Protein AF-A0A8J3D863-F1 (afdb_monomer_lite)

Sequence (95 aa):
MKPKFKLDPTDVIDSFRNGISEGRKGQFSKKSRANGLTSCTVVLTHKPTGVNVTGEIPRGHYSRQEMVRRRAQLSDELLPELEKKVFAFLRLPGR

Secondary structure (DSSP, 8-state):
--------GGGEEEEEEEPP----SS---HHHHHH--EEEEEEEEETTT--EEEEEEEEE---HHHHHHHHHHHHHHHHHHHHHHHHHHTT-S--

Foldseek 3Di:
DDDPDAQDPVQKDKDKDKDDQPDPPDDDDVVVVQPGWIKMKIKIARNVQRDIDIDIDDTDRADPVRVVVVNVVVCVVCRVVSVVVVCVSVVPPDD

Organism: NCBI:txid402147

Radius of gyration: 17.58 Å; chains: 1; bounding box: 54×27×38 Å

pLDDT: mean 76.42, std 15.58, range [44.0, 91.62]

Structure (mmCIF, N/CA/C/O backbone):
data_AF-A0A8J3D863-F1
#
_entry.id   AF-A0A8J3D863-F1
#
loop_
_atom_site.group_PDB
_atom_site.id
_atom_site.type_symbol
_atom_site.label_atom_id
_atom_site.label_alt_id
_atom_site.label_comp_id
_atom_site.label_asym_id
_atom_site.label_entity_id
_atom_site.label_seq_id
_atom_site.pdbx_PDB_ins_code
_atom_site.Cartn_x
_atom_site.Cartn_y
_atom_site.Cartn_z
_atom_site.occupancy
_atom_site.B_iso_or_equiv
_atom_site.auth_seq_id
_atom_site.auth_comp_id
_atom_site.auth_asym_id
_atom_site.auth_atom_id
_atom_site.pdbx_PDB_model_num
ATOM 1 N N . MET A 1 1 ? -26.734 11.657 10.323 1.00 44.00 1 MET A N 1
ATOM 2 C CA . MET A 1 1 ? -25.591 11.649 9.381 1.00 44.00 1 MET A CA 1
ATOM 3 C C . MET A 1 1 ? -24.488 10.802 9.999 1.00 44.00 1 MET A C 1
ATOM 5 O O . MET A 1 1 ? -24.020 11.165 11.068 1.00 44.00 1 MET A O 1
ATOM 9 N N . LYS A 1 2 ? -24.144 9.642 9.420 1.00 47.06 2 LYS A N 1
ATOM 10 C CA . LYS A 1 2 ? -23.046 8.804 9.942 1.00 47.06 2 LYS A CA 1
ATOM 11 C C . LYS A 1 2 ? -21.702 9.497 9.651 1.00 47.06 2 LYS A C 1
ATOM 13 O O . LYS A 1 2 ? -21.561 10.032 8.547 1.00 47.06 2 LYS A O 1
ATOM 18 N N . PRO A 1 3 ? -20.735 9.515 10.584 1.00 48.72 3 PRO A N 1
ATOM 19 C CA . PRO A 1 3 ? -19.426 10.097 10.324 1.00 48.72 3 PRO A CA 1
ATOM 20 C C . PRO A 1 3 ? -18.743 9.319 9.197 1.00 48.72 3 PRO A C 1
ATOM 22 O O . PRO A 1 3 ? -18.614 8.096 9.242 1.00 48.72 3 PRO A O 1
ATOM 25 N N . LYS A 1 4 ? -18.338 10.038 8.150 1.00 61.62 4 LYS A N 1
ATOM 26 C CA . LYS A 1 4 ? -17.554 9.489 7.045 1.00 61.62 4 LYS A CA 1
ATOM 27 C C . LYS A 1 4 ? -16.133 9.317 7.584 1.00 61.62 4 LYS A C 1
ATOM 29 O O . LYS A 1 4 ? -15.368 10.276 7.569 1.00 61.62 4 LYS A O 1
ATOM 34 N N . PHE A 1 5 ? -15.826 8.150 8.152 1.00 65.12 5 PHE A N 1
ATOM 35 C CA . PHE A 1 5 ? -14.467 7.835 8.589 1.00 65.12 5 PHE A CA 1
ATOM 36 C C . PHE A 1 5 ? -13.550 7.954 7.371 1.00 65.12 5 PHE A C 1
ATOM 38 O O . PHE A 1 5 ? -13.759 7.266 6.372 1.00 65.12 5 PHE A O 1
ATOM 45 N N . LYS A 1 6 ? -12.608 8.889 7.437 1.00 70.69 6 LYS A N 1
ATOM 46 C CA . LYS A 1 6 ? -11.553 9.075 6.448 1.00 70.69 6 LYS A CA 1
ATOM 47 C C . LYS A 1 6 ? -10.247 8.803 7.166 1.00 70.69 6 LYS A C 1
ATOM 49 O O . LYS A 1 6 ? -10.051 9.325 8.260 1.00 70.69 6 LYS A O 1
ATOM 54 N N . LEU A 1 7 ? -9.397 7.979 6.567 1.00 73.25 7 LEU A N 1
ATOM 55 C CA . LEU A 1 7 ? -8.033 7.836 7.053 1.00 73.25 7 LEU A CA 1
ATOM 56 C C . LEU A 1 7 ? -7.290 9.155 6.846 1.00 73.25 7 LEU A C 1
ATOM 58 O O . LEU A 1 7 ? -7.328 9.721 5.750 1.00 73.25 7 LEU A O 1
ATOM 62 N N . ASP A 1 8 ? -6.602 9.621 7.884 1.00 80.12 8 ASP A N 1
ATOM 63 C CA . ASP A 1 8 ? -5.690 10.743 7.737 1.00 80.12 8 ASP A CA 1
ATOM 64 C C . ASP A 1 8 ? -4.460 10.282 6.939 1.00 80.12 8 ASP A C 1
ATOM 66 O O . ASP A 1 8 ? -3.797 9.306 7.309 1.00 80.12 8 ASP A O 1
ATOM 70 N N . PRO A 1 9 ? -4.116 10.962 5.832 1.00 75.75 9 PRO A N 1
ATOM 71 C CA . PRO A 1 9 ? -3.024 10.534 4.959 1.00 75.75 9 PRO A CA 1
ATOM 72 C C . PRO A 1 9 ? -1.654 10.578 5.656 1.00 75.75 9 PRO A C 1
ATOM 74 O O . PRO A 1 9 ? -0.730 9.884 5.245 1.00 75.75 9 PRO A O 1
ATOM 77 N N . THR A 1 10 ? -1.513 11.352 6.735 1.00 80.62 10 THR A N 1
ATOM 78 C CA . THR A 1 10 ? -0.299 11.423 7.567 1.00 80.62 10 THR A CA 1
ATOM 79 C C . THR A 1 10 ? -0.063 10.171 8.416 1.00 80.62 10 THR A C 1
ATOM 81 O O . THR A 1 10 ? 1.078 9.881 8.806 1.00 80.62 10 THR A O 1
ATOM 84 N N . ASP A 1 11 ? -1.124 9.407 8.671 1.00 81.44 11 ASP A N 1
ATOM 85 C CA . ASP A 1 11 ? -1.107 8.200 9.498 1.00 81.44 11 ASP A CA 1
ATOM 86 C C . ASP A 1 11 ? -0.910 6.924 8.678 1.00 81.44 11 ASP A C 1
ATOM 88 O O . ASP A 1 11 ? -0.752 5.835 9.238 1.00 81.44 11 ASP A O 1
ATOM 92 N N . VAL A 1 12 ? -0.847 7.05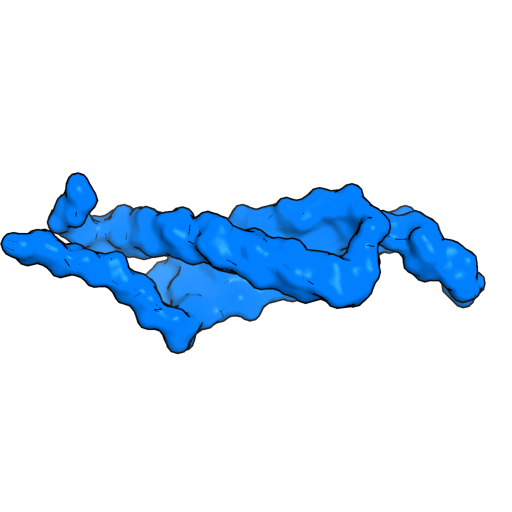4 7.353 1.00 85.50 12 VAL A N 1
ATOM 93 C CA . VAL A 1 12 ? -0.549 5.964 6.428 1.00 85.50 12 VAL A CA 1
ATOM 94 C C . VAL A 1 12 ? 0.930 6.013 6.043 1.00 85.50 12 VAL A C 1
ATOM 96 O O . VAL A 1 12 ? 1.455 7.040 5.622 1.00 85.50 12 VAL A O 1
ATOM 99 N N . ILE A 1 13 ? 1.624 4.887 6.198 1.00 87.94 13 ILE A N 1
ATOM 100 C CA . ILE A 1 13 ? 2.965 4.679 5.643 1.00 87.94 13 ILE A CA 1
ATOM 101 C C . ILE A 1 13 ? 2.822 3.857 4.373 1.00 87.94 13 ILE A C 1
ATOM 103 O O . ILE A 1 13 ? 2.316 2.736 4.430 1.00 87.94 13 ILE A O 1
ATOM 107 N N . ASP A 1 14 ? 3.330 4.390 3.266 1.00 85.00 14 ASP A N 1
ATOM 108 C CA . ASP A 1 14 ? 3.588 3.617 2.056 1.00 85.00 14 ASP A CA 1
ATOM 109 C C . ASP A 1 14 ? 5.025 3.088 2.095 1.00 85.00 14 ASP A C 1
ATOM 111 O O . ASP A 1 14 ? 5.996 3.844 2.207 1.00 85.00 14 ASP A O 1
ATOM 115 N N . SER A 1 15 ? 5.163 1.767 2.059 1.00 85.56 15 SER A N 1
ATOM 116 C CA . SER A 1 15 ? 6.451 1.094 1.994 1.00 85.56 15 SER A CA 1
ATOM 117 C C . SER A 1 15 ? 6.443 0.095 0.850 1.00 85.56 15 SER A C 1
ATOM 119 O O . SER A 1 15 ? 5.507 -0.681 0.686 1.00 85.56 15 SER A O 1
ATOM 121 N N . PHE A 1 16 ? 7.506 0.083 0.053 1.00 81.50 16 PHE A N 1
ATOM 122 C CA . PHE A 1 16 ? 7.614 -0.817 -1.087 1.00 81.50 16 PHE A CA 1
ATOM 123 C C . PHE A 1 16 ? 8.903 -1.625 -1.032 1.00 81.50 16 PHE A C 1
ATOM 125 O O . PHE A 1 16 ? 9.972 -1.128 -0.670 1.00 81.50 16 PHE A O 1
ATOM 132 N N . ARG A 1 17 ? 8.811 -2.891 -1.437 1.00 79.62 17 ARG A N 1
ATOM 133 C CA . ARG A 1 17 ? 9.965 -3.761 -1.659 1.00 79.62 17 ARG A CA 1
ATOM 134 C C . ARG A 1 17 ? 10.005 -4.157 -3.121 1.00 79.62 17 ARG A C 1
ATOM 136 O O . ARG A 1 17 ? 9.044 -4.707 -3.650 1.00 79.62 17 ARG A O 1
ATOM 143 N N . ASN A 1 18 ? 11.134 -3.898 -3.768 1.00 73.94 18 ASN A N 1
ATOM 144 C CA . ASN A 1 18 ? 11.373 -4.422 -5.107 1.00 73.94 18 ASN A CA 1
ATOM 145 C C . ASN A 1 18 ? 11.690 -5.912 -5.000 1.00 73.94 18 ASN A C 1
ATOM 147 O O . ASN A 1 18 ? 12.581 -6.300 -4.241 1.00 73.94 18 ASN A O 1
ATOM 151 N N . GLY A 1 19 ? 10.978 -6.728 -5.770 1.00 61.72 19 GLY A N 1
ATOM 152 C CA . GLY A 1 19 ? 11.336 -8.120 -5.974 1.00 61.72 19 GLY A CA 1
ATOM 153 C C . GLY A 1 19 ? 12.668 -8.205 -6.710 1.00 61.72 19 GLY A C 1
ATOM 154 O O . GLY A 1 19 ? 12.950 -7.428 -7.626 1.00 61.72 19 GLY A O 1
ATOM 155 N N . ILE A 1 20 ? 13.517 -9.130 -6.269 1.00 53.16 20 ILE A N 1
ATOM 156 C CA . ILE A 1 20 ? 14.822 -9.368 -6.876 1.00 53.16 20 ILE A CA 1
ATOM 157 C C . ILE A 1 20 ? 14.567 -9.931 -8.277 1.00 53.16 20 ILE A C 1
ATOM 159 O O . ILE A 1 20 ? 13.913 -10.962 -8.422 1.00 53.16 20 ILE A O 1
ATOM 163 N N . SER A 1 21 ? 15.075 -9.257 -9.310 1.00 51.84 21 SER A N 1
ATOM 164 C CA . SER A 1 21 ? 15.145 -9.818 -10.657 1.00 51.84 21 SER A CA 1
ATOM 165 C C . SER A 1 21 ? 15.964 -11.109 -10.587 1.00 51.84 21 SER A C 1
ATOM 167 O O . SER A 1 21 ? 17.161 -11.048 -10.293 1.00 51.84 21 SER A O 1
ATOM 169 N N . GLU A 1 22 ? 15.345 -12.265 -10.825 1.00 47.41 22 GLU A N 1
ATOM 170 C CA . GLU A 1 22 ? 16.027 -13.561 -10.936 1.00 47.41 22 GLU A CA 1
ATOM 171 C C . GLU A 1 22 ? 16.877 -13.603 -12.216 1.00 47.41 22 GLU A C 1
ATOM 173 O O . GLU A 1 22 ? 16.567 -14.270 -13.196 1.00 47.41 22 GLU A O 1
ATOM 178 N N . GLY A 1 23 ? 17.969 -12.844 -12.225 1.00 47.84 23 GLY A N 1
ATOM 179 C CA . GLY A 1 23 ? 19.088 -13.039 -13.131 1.00 47.84 23 GLY A CA 1
ATOM 180 C C . GLY A 1 23 ? 20.194 -13.724 -12.345 1.00 47.84 23 GLY A C 1
ATOM 181 O O . GLY A 1 23 ? 20.655 -13.179 -11.342 1.00 47.84 23 GLY A O 1
ATOM 182 N N . ARG A 1 24 ? 20.605 -14.926 -12.770 1.00 45.66 24 ARG A N 1
ATOM 183 C CA . ARG A 1 24 ? 21.773 -15.644 -12.227 1.00 45.66 24 ARG A CA 1
ATOM 184 C C . ARG A 1 24 ? 22.921 -14.660 -11.955 1.00 45.66 24 ARG A C 1
ATOM 186 O O . ARG A 1 24 ? 23.237 -13.840 -12.814 1.00 45.66 24 ARG A O 1
ATOM 193 N N . LYS A 1 25 ? 23.546 -14.758 -10.773 1.00 48.53 25 LYS A N 1
ATOM 194 C CA . LYS A 1 25 ? 24.761 -14.012 -10.400 1.00 48.53 25 LYS A CA 1
ATOM 195 C C . LYS A 1 25 ? 25.877 -14.309 -11.412 1.00 48.53 25 LYS A C 1
ATOM 197 O O . LYS A 1 25 ? 26.637 -15.252 -11.244 1.00 48.53 25 LYS A O 1
ATOM 202 N N . GLY A 1 26 ? 25.952 -13.524 -12.478 1.00 47.44 26 GLY A N 1
ATOM 203 C CA . GLY A 1 26 ? 26.943 -13.671 -13.535 1.00 47.44 26 GLY A CA 1
ATOM 204 C C . GLY A 1 26 ? 26.905 -12.451 -14.444 1.00 47.44 26 GLY A C 1
ATOM 205 O O . GLY A 1 26 ? 25.946 -12.266 -15.180 1.00 47.44 26 GLY A O 1
ATOM 206 N N . GLN A 1 27 ? 27.932 -11.60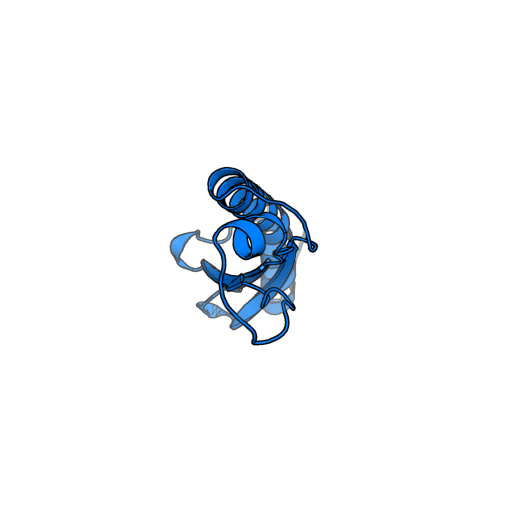7 -14.330 1.00 49.41 27 GLN A N 1
ATOM 207 C CA . GLN A 1 27 ? 28.270 -10.483 -15.216 1.00 49.41 27 GLN A CA 1
ATOM 208 C C . GLN A 1 27 ? 27.108 -9.578 -15.673 1.00 49.41 27 GLN A C 1
ATOM 210 O O . GLN A 1 27 ? 26.427 -9.810 -16.672 1.00 49.41 27 GLN A O 1
ATOM 215 N N . PHE A 1 28 ? 26.971 -8.434 -15.000 1.00 48.91 28 PHE A N 1
ATOM 216 C CA . PHE A 1 28 ? 26.116 -7.328 -15.430 1.00 48.91 28 PHE A CA 1
ATOM 217 C C . PHE A 1 28 ? 26.646 -6.671 -16.717 1.00 48.91 28 PHE A C 1
ATOM 219 O O . PHE A 1 28 ? 27.276 -5.616 -16.683 1.00 48.91 28 PHE A O 1
ATOM 226 N N . SER A 1 29 ? 26.359 -7.258 -17.879 1.00 54.38 29 SER A N 1
ATOM 227 C CA . SER A 1 29 ? 26.397 -6.510 -19.138 1.00 54.38 29 SER A CA 1
ATOM 228 C C . SER A 1 29 ? 25.204 -5.540 -19.186 1.00 54.38 29 SER A C 1
ATOM 230 O O . SER A 1 29 ? 24.139 -5.831 -18.637 1.00 54.38 29 SER A O 1
ATOM 232 N N . LYS A 1 30 ? 25.330 -4.385 -19.862 1.00 52.72 30 LYS A N 1
ATOM 233 C CA . LYS A 1 30 ? 24.212 -3.428 -20.052 1.00 52.72 30 LYS A CA 1
ATOM 234 C C . LYS A 1 30 ? 22.935 -4.096 -20.605 1.00 52.72 30 LYS A C 1
ATOM 236 O O . LYS A 1 30 ? 21.842 -3.631 -20.301 1.00 52.72 30 LYS A O 1
ATOM 241 N N . LYS A 1 31 ? 23.068 -5.208 -21.342 1.00 49.94 31 LYS A N 1
ATOM 242 C CA . LYS A 1 31 ? 21.958 -6.009 -21.888 1.00 49.94 31 LYS A CA 1
ATOM 243 C C . LYS A 1 31 ? 21.166 -6.780 -20.814 1.00 49.94 31 LYS A C 1
ATOM 245 O O . LYS A 1 31 ? 19.964 -6.950 -20.966 1.00 49.94 31 LYS A O 1
ATOM 250 N N . SER A 1 32 ? 21.797 -7.177 -19.703 1.00 52.69 32 SER A N 1
ATOM 251 C CA . SER A 1 32 ? 21.146 -7.907 -18.59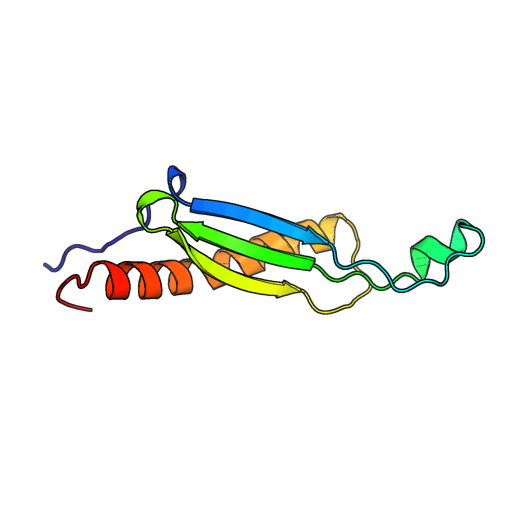6 1.00 52.69 32 SER A CA 1
ATOM 252 C C . SER A 1 32 ? 20.079 -7.066 -17.877 1.00 52.69 32 SER A C 1
ATOM 254 O O . SER A 1 32 ? 19.016 -7.571 -17.526 1.00 52.69 32 SER A O 1
ATOM 256 N N . ARG A 1 33 ? 20.295 -5.746 -17.753 1.00 52.28 33 ARG A N 1
ATOM 257 C CA . ARG A 1 33 ? 19.309 -4.824 -17.156 1.00 52.28 33 ARG A CA 1
ATOM 258 C C . ARG A 1 33 ? 18.051 -4.629 -18.006 1.00 52.28 33 ARG A C 1
ATOM 260 O O . ARG A 1 33 ? 17.007 -4.340 -17.439 1.00 52.28 33 ARG A O 1
ATOM 267 N N . ALA A 1 34 ? 18.145 -4.775 -19.328 1.00 53.84 34 ALA A N 1
ATOM 268 C CA . ALA A 1 34 ? 16.993 -4.659 -20.225 1.00 53.84 34 ALA A CA 1
ATOM 269 C C . ALA A 1 34 ? 16.077 -5.899 -20.166 1.00 53.84 34 ALA A C 1
ATOM 271 O O . ALA A 1 34 ? 14.871 -5.777 -20.356 1.00 53.84 34 ALA A O 1
ATOM 272 N N . ASN A 1 35 ? 16.637 -7.067 -19.828 1.00 53.84 35 ASN A N 1
ATOM 273 C CA . ASN A 1 35 ? 15.916 -8.345 -19.772 1.00 53.84 35 ASN A CA 1
ATOM 274 C C . ASN A 1 35 ? 15.490 -8.761 -18.353 1.00 53.84 35 ASN A C 1
ATOM 276 O O . ASN A 1 35 ? 14.868 -9.806 -18.179 1.00 53.84 35 ASN A O 1
ATOM 280 N N . GLY A 1 36 ? 15.834 -7.977 -17.330 1.00 63.62 36 GLY A N 1
ATOM 281 C CA . GLY A 1 36 ? 15.438 -8.260 -15.956 1.00 63.62 36 GLY A CA 1
ATOM 282 C C . GLY A 1 36 ? 13.967 -7.923 -15.740 1.00 63.62 36 GLY A C 1
ATOM 283 O O . GLY A 1 36 ? 13.615 -6.748 -15.690 1.00 63.62 36 GLY A O 1
ATOM 284 N N . LEU A 1 37 ? 13.117 -8.939 -15.584 1.00 73.25 37 LEU A N 1
ATOM 285 C CA . LEU A 1 37 ? 11.760 -8.733 -15.085 1.00 73.25 37 LEU A CA 1
ATOM 286 C C . LEU A 1 37 ? 11.829 -8.157 -13.669 1.00 73.25 37 LEU A C 1
ATOM 288 O O . LEU A 1 37 ? 12.599 -8.626 -12.827 1.00 73.25 37 LEU A O 1
ATOM 292 N N . THR A 1 38 ? 11.004 -7.149 -13.412 1.00 75.69 38 THR A N 1
ATOM 293 C CA . THR A 1 38 ? 10.914 -6.483 -12.111 1.00 75.69 38 THR A CA 1
ATOM 294 C C . THR A 1 38 ? 9.530 -6.689 -11.523 1.00 75.69 38 THR A C 1
ATOM 296 O O . THR A 1 38 ? 8.540 -6.512 -12.228 1.00 75.69 38 THR A O 1
ATOM 299 N N . SER A 1 39 ? 9.458 -7.056 -10.245 1.00 83.31 39 SER A N 1
ATOM 300 C CA . SER A 1 39 ? 8.226 -7.004 -9.451 1.00 83.31 39 SER A CA 1
ATOM 301 C C . SER A 1 39 ? 8.396 -6.042 -8.287 1.00 83.31 39 SER A C 1
ATOM 303 O O . SER A 1 39 ? 9.512 -5.655 -7.924 1.00 83.31 39 SER A O 1
ATOM 305 N N . CYS A 1 40 ? 7.283 -5.624 -7.701 1.00 85.00 40 CYS A N 1
ATOM 306 C CA . CYS A 1 40 ? 7.290 -4.751 -6.540 1.00 85.00 40 CYS A CA 1
ATOM 307 C C . CYS A 1 40 ? 6.093 -5.068 -5.664 1.00 85.00 40 CYS A C 1
ATOM 309 O O . CYS A 1 40 ? 4.965 -5.064 -6.137 1.00 85.00 40 CYS A O 1
ATOM 311 N N . THR A 1 41 ? 6.339 -5.277 -4.383 1.00 88.50 41 THR A N 1
ATOM 312 C CA . THR A 1 41 ? 5.285 -5.374 -3.381 1.00 88.50 41 THR A CA 1
ATOM 313 C C . THR A 1 41 ? 5.119 -4.006 -2.743 1.00 88.50 41 THR A C 1
ATOM 315 O O . THR A 1 41 ? 6.107 -3.412 -2.304 1.00 88.50 41 THR A O 1
ATOM 318 N N . VAL A 1 42 ? 3.890 -3.505 -2.712 1.00 89.56 42 VAL A N 1
ATOM 319 C CA . VAL A 1 42 ? 3.495 -2.277 -2.018 1.00 89.56 42 VAL A CA 1
ATOM 320 C C . VAL A 1 42 ? 2.764 -2.678 -0.745 1.00 89.56 42 VAL A C 1
ATOM 322 O O . VAL A 1 42 ? 1.912 -3.563 -0.762 1.00 89.56 42 VAL A O 1
ATOM 325 N N . VAL A 1 43 ? 3.128 -2.060 0.369 1.00 90.62 43 VAL A N 1
ATOM 326 C CA . VAL A 1 43 ? 2.569 -2.313 1.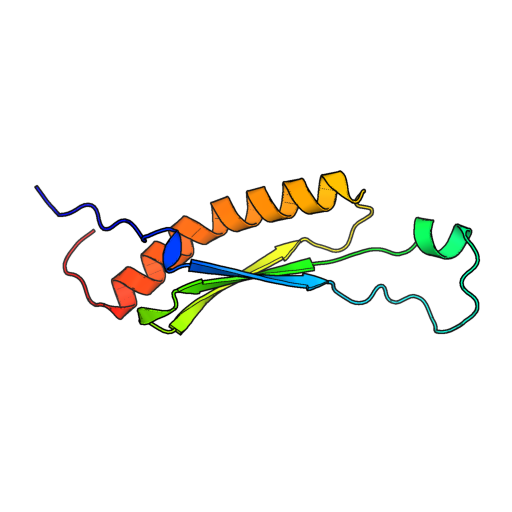693 1.00 90.62 43 VAL A CA 1
ATOM 327 C C . VAL A 1 43 ? 2.138 -0.973 2.269 1.00 90.62 43 VAL A C 1
ATOM 329 O O . VAL A 1 43 ? 2.990 -0.146 2.607 1.00 90.62 43 VAL A O 1
ATOM 332 N N . LEU A 1 44 ? 0.828 -0.784 2.422 1.00 90.38 44 LEU A N 1
ATOM 333 C CA . LEU A 1 44 ? 0.278 0.353 3.151 1.00 90.38 44 LEU A CA 1
ATOM 334 C C . LEU A 1 44 ? 0.001 -0.061 4.588 1.00 90.38 44 LEU A C 1
ATOM 336 O O . LEU A 1 44 ? -0.670 -1.064 4.832 1.00 90.38 44 LEU A O 1
ATOM 340 N N . THR A 1 45 ? 0.509 0.715 5.539 1.00 89.88 45 THR A N 1
ATOM 341 C CA . THR A 1 45 ? 0.331 0.462 6.974 1.00 89.88 45 THR A CA 1
ATOM 342 C C . THR A 1 45 ? -0.282 1.677 7.651 1.00 89.88 45 THR A C 1
ATOM 344 O O . THR A 1 45 ? 0.250 2.778 7.540 1.00 89.88 45 THR A O 1
ATOM 347 N N . HIS A 1 46 ? -1.369 1.476 8.393 1.00 89.69 46 HIS A N 1
ATOM 348 C CA . HIS A 1 46 ? -1.952 2.498 9.255 1.00 89.69 46 HIS A CA 1
ATOM 349 C C . HIS A 1 46 ? -1.230 2.498 10.609 1.00 89.69 46 HIS A C 1
ATOM 351 O O . HIS A 1 46 ? -1.418 1.575 11.407 1.00 89.69 46 HIS A O 1
ATOM 357 N N . LYS A 1 47 ? -0.403 3.520 10.872 1.00 88.31 47 LYS A N 1
ATOM 358 C CA . LYS A 1 47 ? 0.475 3.590 12.059 1.00 88.31 47 LYS A CA 1
ATOM 359 C C . LYS A 1 47 ? -0.274 3.395 13.382 1.00 88.31 47 LYS A C 1
ATOM 361 O O . LYS A 1 47 ? 0.181 2.570 14.169 1.00 88.31 47 LYS A O 1
ATOM 366 N N . PRO A 1 48 ? -1.407 4.080 13.641 1.00 85.44 48 PRO A N 1
ATOM 367 C CA . PRO A 1 48 ? -2.065 4.024 14.946 1.00 85.44 48 PRO A CA 1
ATOM 368 C C . PRO A 1 48 ? -2.607 2.636 15.295 1.00 85.44 48 PRO A C 1
ATOM 370 O O . PRO A 1 48 ? -2.597 2.240 16.454 1.00 85.44 48 PRO A O 1
ATOM 373 N N . THR A 1 49 ? -3.080 1.882 14.296 1.00 85.38 49 THR A N 1
ATOM 374 C CA . THR A 1 49 ? -3.683 0.552 14.519 1.00 85.38 49 THR A CA 1
ATOM 375 C C . THR A 1 49 ? -2.759 -0.615 14.183 1.00 85.38 49 THR A C 1
ATOM 377 O O . THR A 1 49 ? -3.086 -1.754 14.492 1.00 85.38 49 THR A O 1
ATOM 380 N N . GLY A 1 50 ? -1.661 -0.373 13.463 1.00 86.06 50 GLY A N 1
ATOM 381 C CA . GLY A 1 50 ? -0.786 -1.419 12.920 1.00 86.06 50 GLY A CA 1
ATOM 382 C C . GLY A 1 50 ? -1.385 -2.246 11.771 1.00 86.06 50 GLY A C 1
ATOM 383 O O . GLY A 1 50 ? -0.696 -3.098 11.212 1.00 86.06 50 GLY A O 1
ATOM 384 N N . VAL A 1 51 ? -2.646 -2.009 11.389 1.00 89.62 51 VAL A N 1
ATOM 385 C CA . VAL A 1 51 ? -3.305 -2.676 10.258 1.00 89.62 51 VAL A CA 1
ATOM 386 C C . VAL A 1 51 ? -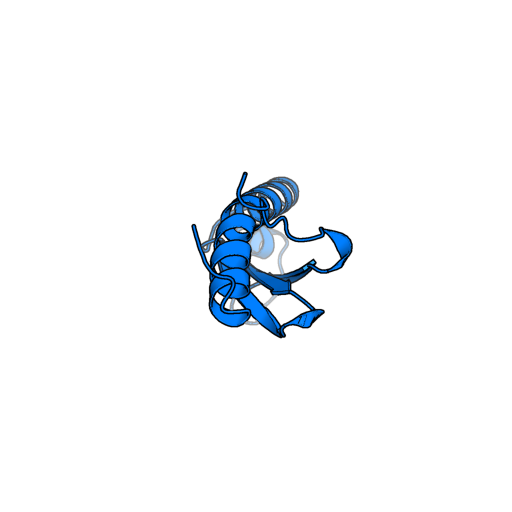2.562 -2.369 8.963 1.00 89.62 51 VAL A C 1
ATOM 388 O O . VAL A 1 51 ? -2.225 -1.216 8.690 1.00 89.62 51 VAL A O 1
ATOM 391 N N . ASN A 1 52 ? -2.357 -3.396 8.143 1.00 91.25 52 ASN A N 1
ATOM 392 C CA . ASN A 1 52 ? -1.738 -3.254 6.837 1.00 91.25 52 ASN A CA 1
ATOM 393 C C . ASN A 1 52 ? -2.524 -3.951 5.717 1.00 91.25 52 ASN A C 1
ATOM 395 O O . ASN A 1 52 ? -3.353 -4.853 5.913 1.00 91.25 52 ASN A O 1
ATOM 399 N N . VAL A 1 53 ? -2.264 -3.477 4.507 1.00 91.62 53 VAL A N 1
ATOM 400 C CA . VAL A 1 53 ? -2.710 -4.070 3.249 1.00 91.62 53 VAL A CA 1
ATOM 401 C C . VAL A 1 53 ? -1.516 -4.155 2.317 1.00 91.62 53 VAL A C 1
ATOM 403 O O . VAL A 1 53 ? -0.637 -3.291 2.325 1.00 91.62 53 VAL A O 1
ATOM 406 N N . THR A 1 54 ? -1.466 -5.228 1.542 1.00 91.12 54 THR A N 1
ATOM 407 C CA . THR A 1 54 ? -0.356 -5.517 0.641 1.00 91.12 54 THR A CA 1
ATOM 408 C C . THR A 1 54 ? -0.894 -5.755 -0.752 1.00 91.12 54 THR A C 1
ATOM 410 O O . THR A 1 54 ? -1.807 -6.561 -0.916 1.00 91.12 54 THR A O 1
ATOM 413 N N . GLY A 1 55 ? -0.290 -5.111 -1.739 1.00 88.56 55 GLY A N 1
ATOM 414 C CA . GLY A 1 55 ? -0.537 -5.363 -3.150 1.00 88.56 55 GLY A CA 1
ATOM 415 C C . GLY A 1 55 ? 0.760 -5.720 -3.860 1.00 88.56 55 GLY A C 1
ATOM 416 O O . GLY A 1 55 ? 1.853 -5.337 -3.432 1.00 88.56 55 GLY A O 1
ATOM 417 N N . GLU A 1 56 ? 0.649 -6.443 -4.967 1.00 89.31 56 GLU A N 1
ATOM 418 C CA . GLU A 1 56 ? 1.795 -6.818 -5.788 1.00 89.31 56 GLU A CA 1
ATOM 419 C C . GLU A 1 56 ? 1.651 -6.260 -7.202 1.00 89.31 56 GLU A C 1
ATOM 421 O O . GLU A 1 56 ? 0.649 -6.469 -7.880 1.00 89.31 56 GLU A O 1
ATOM 426 N N . ILE A 1 57 ? 2.697 -5.575 -7.660 1.00 87.12 57 ILE A N 1
ATOM 427 C CA . ILE A 1 57 ? 2.906 -5.271 -9.070 1.00 87.12 57 ILE A CA 1
ATOM 428 C C . ILE A 1 57 ? 3.572 -6.507 -9.686 1.00 87.12 57 ILE A C 1
ATOM 430 O O . ILE A 1 57 ? 4.729 -6.802 -9.342 1.00 87.12 57 ILE A O 1
ATOM 434 N N . PRO A 1 58 ? 2.872 -7.225 -10.585 1.00 84.94 58 PRO A N 1
ATOM 435 C CA . PRO A 1 58 ? 3.349 -8.485 -11.135 1.00 84.94 58 PRO A CA 1
ATOM 436 C C . PRO A 1 58 ? 4.624 -8.275 -11.940 1.00 84.94 58 PRO A C 1
ATOM 438 O O . PRO A 1 58 ? 4.872 -7.185 -12.455 1.00 84.94 58 PRO A O 1
ATOM 441 N N . ARG A 1 59 ? 5.423 -9.333 -12.083 1.00 83.62 59 ARG A N 1
ATOM 442 C CA . ARG A 1 59 ? 6.692 -9.289 -12.818 1.00 83.62 59 ARG A CA 1
ATOM 443 C C . ARG A 1 59 ? 6.488 -8.803 -14.253 1.00 83.62 59 ARG A C 1
ATOM 445 O O . ARG A 1 59 ? 5.733 -9.401 -15.012 1.00 83.62 59 ARG A O 1
ATOM 452 N N . GLY A 1 60 ? 7.211 -7.753 -14.628 1.00 83.12 60 GLY A N 1
ATOM 453 C CA . GLY A 1 60 ? 7.130 -7.178 -15.966 1.00 83.12 60 GLY A CA 1
ATOM 454 C C . GLY A 1 60 ? 8.322 -6.301 -16.324 1.00 83.12 60 GLY A C 1
ATOM 455 O O . GLY A 1 60 ? 9.193 -6.016 -15.492 1.00 83.12 60 GLY A O 1
ATOM 456 N N . HIS A 1 61 ? 8.349 -5.887 -17.588 1.00 80.62 61 HIS A N 1
ATOM 457 C CA . HIS A 1 61 ? 9.262 -4.869 -18.089 1.00 80.62 61 HIS A C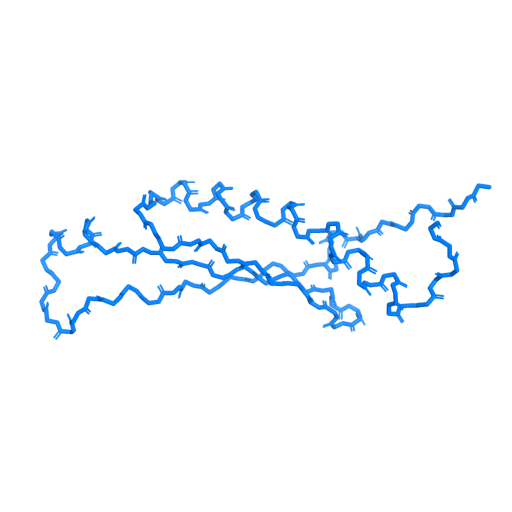A 1
ATOM 458 C C . HIS A 1 61 ? 8.644 -3.504 -17.841 1.00 80.62 61 HIS A C 1
ATOM 460 O O . HIS A 1 61 ? 7.809 -3.045 -18.614 1.00 80.62 61 HIS A O 1
ATOM 466 N N . TYR A 1 62 ? 9.062 -2.866 -16.758 1.00 83.19 62 TYR A N 1
ATOM 467 C CA . TYR A 1 62 ? 8.577 -1.543 -16.412 1.00 83.19 62 TYR A CA 1
ATOM 468 C C . TYR A 1 62 ? 9.709 -0.540 -16.528 1.00 83.19 62 TYR A C 1
ATOM 470 O O . TYR A 1 62 ? 10.803 -0.724 -15.984 1.00 83.19 62 TYR A O 1
ATOM 478 N N . SER A 1 63 ? 9.438 0.572 -17.205 1.00 83.00 63 SER A N 1
ATOM 479 C CA . SER A 1 63 ? 10.312 1.732 -17.070 1.00 83.00 63 SER A CA 1
ATOM 480 C C . SER A 1 63 ? 10.256 2.255 -15.630 1.00 83.00 63 SER A C 1
ATOM 482 O O . SER A 1 63 ? 9.295 2.019 -14.896 1.00 83.00 63 SER A O 1
ATOM 484 N N . ARG A 1 64 ? 11.261 3.029 -15.205 1.00 82.31 64 ARG A N 1
ATOM 485 C CA . ARG A 1 64 ? 11.226 3.665 -13.876 1.00 82.31 64 ARG A CA 1
ATOM 486 C C . ARG A 1 64 ? 9.973 4.524 -13.681 1.00 82.31 64 ARG A C 1
ATOM 488 O O . ARG A 1 64 ? 9.390 4.500 -12.606 1.00 82.31 64 ARG A O 1
ATOM 495 N N . GLN A 1 65 ? 9.562 5.260 -14.715 1.00 87.12 65 GLN A N 1
ATOM 496 C CA . GLN A 1 65 ? 8.360 6.094 -14.658 1.00 87.12 65 GLN A CA 1
ATOM 497 C C . GLN A 1 65 ? 7.087 5.245 -14.590 1.00 87.12 65 GLN A C 1
ATOM 499 O O . GLN A 1 65 ? 6.174 5.574 -13.839 1.00 87.12 65 GLN A O 1
ATOM 504 N N . GLU A 1 66 ? 7.040 4.132 -15.325 1.00 85.62 66 GLU A N 1
ATOM 505 C CA . GLU A 1 66 ? 5.916 3.196 -15.266 1.00 85.62 66 GLU A CA 1
ATOM 506 C C . GLU A 1 66 ? 5.800 2.541 -13.888 1.00 85.62 66 GLU A C 1
ATOM 508 O O . GLU A 1 66 ? 4.704 2.486 -13.340 1.00 85.62 66 GLU A O 1
ATOM 513 N N . MET A 1 67 ? 6.920 2.150 -13.273 1.00 86.81 67 MET A N 1
ATOM 514 C CA . MET A 1 67 ? 6.935 1.652 -11.895 1.00 86.81 67 MET A CA 1
ATOM 515 C C . MET A 1 67 ? 6.376 2.669 -10.904 1.00 86.81 67 MET A C 1
ATOM 517 O O . MET A 1 67 ? 5.595 2.299 -10.033 1.00 86.81 67 MET A O 1
ATOM 521 N N . VAL A 1 68 ? 6.757 3.944 -11.023 1.00 89.31 68 VAL A N 1
ATOM 522 C CA . VAL A 1 68 ? 6.230 5.006 -10.152 1.00 89.31 68 VAL A CA 1
ATOM 523 C C . VAL A 1 68 ? 4.719 5.154 -10.332 1.00 89.31 68 VAL A C 1
ATOM 525 O O . VAL A 1 68 ? 3.997 5.191 -9.340 1.00 89.31 68 VAL A O 1
ATOM 528 N N . ARG A 1 69 ? 4.227 5.171 -11.579 1.00 91.06 69 ARG A N 1
ATOM 529 C CA . ARG A 1 69 ? 2.785 5.264 -11.861 1.00 91.06 69 ARG A CA 1
ATOM 530 C C . ARG A 1 69 ? 2.011 4.064 -11.327 1.00 91.06 69 ARG A C 1
ATOM 532 O O . ARG A 1 69 ? 1.000 4.258 -10.666 1.00 91.06 69 ARG A O 1
ATOM 539 N N . ARG A 1 70 ? 2.496 2.842 -11.569 1.00 89.25 70 ARG A N 1
ATOM 540 C CA . ARG A 1 70 ? 1.834 1.620 -11.089 1.00 89.25 70 ARG A CA 1
ATOM 541 C C . ARG A 1 70 ? 1.825 1.520 -9.571 1.00 89.25 70 ARG A C 1
ATOM 543 O O . ARG A 1 70 ? 0.851 1.035 -9.019 1.00 89.25 70 ARG A O 1
ATOM 550 N N . ARG A 1 71 ? 2.873 1.998 -8.890 1.00 89.56 71 ARG A N 1
ATOM 551 C CA . ARG A 1 71 ? 2.864 2.099 -7.424 1.00 89.56 71 ARG A CA 1
ATOM 552 C C . ARG A 1 71 ? 1.810 3.078 -6.938 1.00 89.56 71 ARG A C 1
ATOM 554 O O . ARG A 1 71 ? 1.045 2.698 -6.073 1.00 89.56 71 ARG A O 1
ATOM 561 N N . ALA A 1 72 ? 1.741 4.279 -7.513 1.00 89.88 72 ALA A N 1
ATOM 562 C CA . ALA A 1 72 ? 0.725 5.259 -7.133 1.00 89.88 72 ALA A CA 1
ATOM 563 C C . ALA A 1 72 ? -0.697 4.704 -7.332 1.00 89.88 72 ALA A C 1
ATOM 565 O O . ALA A 1 72 ? -1.496 4.746 -6.407 1.00 89.88 72 ALA A O 1
ATOM 566 N N . GLN A 1 73 ? -0.963 4.085 -8.488 1.00 91.25 73 GLN A N 1
ATOM 567 C CA . GLN A 1 73 ? -2.240 3.418 -8.769 1.00 91.25 73 GLN A CA 1
ATOM 568 C C . GLN A 1 73 ? -2.553 2.317 -7.753 1.00 91.25 73 GLN A C 1
ATOM 570 O O . GLN A 1 73 ? -3.655 2.265 -7.219 1.00 91.25 73 GLN A O 1
ATOM 575 N N . LEU A 1 74 ? -1.575 1.463 -7.449 1.00 91.19 74 LEU A N 1
ATOM 576 C CA . LEU A 1 74 ? -1.755 0.382 -6.487 1.00 91.19 74 LEU A CA 1
ATOM 577 C C . LEU A 1 74 ? -1.983 0.917 -5.066 1.00 91.19 74 LEU A C 1
ATOM 579 O O . LEU A 1 74 ? -2.812 0.381 -4.339 1.00 91.19 74 LEU A O 1
ATOM 583 N N . SER A 1 75 ? -1.292 1.984 -4.665 1.00 88.62 75 SER A N 1
ATOM 584 C CA . SER A 1 75 ? -1.523 2.644 -3.379 1.00 88.62 75 SER A CA 1
ATOM 585 C C . SER A 1 75 ? -2.932 3.249 -3.307 1.00 88.62 75 SER A C 1
ATOM 587 O O . SER A 1 75 ? -3.611 3.070 -2.297 1.00 88.62 75 SER A O 1
ATOM 589 N N . ASP A 1 76 ? -3.413 3.880 -4.382 1.00 89.75 76 ASP A N 1
ATOM 590 C CA . ASP A 1 76 ? -4.779 4.417 -4.463 1.00 89.75 76 ASP A CA 1
ATOM 591 C C . ASP A 1 76 ? -5.847 3.309 -4.375 1.00 89.75 76 ASP A C 1
ATOM 593 O O . ASP A 1 76 ? -6.877 3.489 -3.724 1.00 89.75 76 ASP A O 1
ATOM 597 N N . GLU A 1 77 ? -5.594 2.141 -4.977 1.00 90.75 77 GLU A N 1
ATOM 598 C CA . GLU A 1 77 ? -6.473 0.964 -4.902 1.00 90.75 77 GLU A CA 1
ATOM 599 C C . GLU A 1 77 ? -6.481 0.313 -3.510 1.00 90.75 77 GLU A C 1
ATOM 601 O O . GLU A 1 77 ? -7.527 -0.130 -3.030 1.00 90.75 77 GLU A O 1
ATOM 606 N N . LEU A 1 78 ? -5.331 0.278 -2.833 1.00 89.94 78 LEU A N 1
ATOM 607 C CA . LEU A 1 78 ? -5.177 -0.328 -1.508 1.00 89.94 78 LEU A CA 1
ATOM 608 C C . LEU A 1 78 ? -5.731 0.552 -0.377 1.00 89.94 78 LEU A C 1
ATOM 610 O O . LEU A 1 78 ? -6.138 0.036 0.666 1.00 89.94 78 LEU A O 1
ATOM 614 N N . LEU A 1 79 ? -5.775 1.871 -0.557 1.00 88.00 79 LEU A N 1
ATOM 615 C CA . LEU A 1 79 ? -6.269 2.817 0.446 1.00 88.00 79 LEU A CA 1
ATOM 616 C C . LEU A 1 79 ? -7.706 2.515 0.934 1.00 88.00 79 LEU A C 1
ATOM 618 O O . LEU A 1 79 ? -7.894 2.392 2.147 1.00 88.00 79 LEU A O 1
ATOM 622 N N . PRO A 1 80 ? -8.721 2.301 0.070 1.00 89.00 80 PRO A N 1
ATOM 623 C CA . PRO A 1 80 ? -10.066 1.931 0.521 1.00 89.00 80 PRO A CA 1
ATOM 624 C C . PRO A 1 80 ? -10.131 0.547 1.186 1.00 89.00 80 PRO A C 1
ATOM 626 O O . PRO A 1 80 ? -11.037 0.291 1.987 1.00 89.00 80 PRO A O 1
ATOM 629 N N . GLU A 1 81 ? -9.207 -0.368 0.878 1.00 89.00 81 GLU A N 1
ATOM 630 C CA . GLU A 1 81 ? -9.100 -1.643 1.595 1.00 89.00 81 GLU A CA 1
ATOM 631 C C . GLU A 1 81 ? -8.535 -1.452 3.000 1.00 89.00 81 GLU A C 1
ATOM 633 O O . GLU A 1 81 ? -9.048 -2.041 3.958 1.00 89.00 81 GLU A O 1
ATOM 638 N N . LEU A 1 82 ? -7.521 -0.593 3.137 1.00 88.19 82 LEU A N 1
ATOM 639 C CA . LEU A 1 82 ? -6.958 -0.224 4.429 1.00 88.19 82 LEU A CA 1
ATOM 640 C C . LEU A 1 82 ? -8.028 0.424 5.309 1.00 88.19 82 LEU A C 1
ATOM 642 O O . LEU A 1 82 ? -8.193 0.011 6.454 1.00 88.19 82 LEU A O 1
ATOM 646 N N . GLU A 1 83 ? -8.822 1.349 4.762 1.00 88.12 83 GLU A N 1
ATOM 647 C CA . GLU A 1 83 ? -9.954 1.964 5.467 1.00 88.12 83 GLU A CA 1
ATOM 648 C C . GLU A 1 83 ? -10.941 0.917 5.986 1.00 88.12 83 GLU A C 1
ATOM 650 O O . GLU A 1 83 ? -11.321 0.951 7.156 1.00 88.12 83 GLU A O 1
ATOM 655 N N . LYS A 1 84 ? -11.336 -0.048 5.144 1.00 86.62 84 LYS A N 1
ATOM 656 C CA . LYS A 1 84 ? -12.249 -1.129 5.548 1.00 86.62 84 LYS A CA 1
ATOM 657 C C . LYS A 1 84 ? -11.671 -1.954 6.696 1.00 86.62 84 LYS A C 1
ATOM 659 O O . LYS A 1 84 ? -12.390 -2.242 7.653 1.00 86.62 84 LYS A O 1
ATOM 664 N N . LYS A 1 85 ? -10.389 -2.328 6.618 1.00 87.81 85 LYS A N 1
ATOM 665 C CA . LYS A 1 85 ? -9.736 -3.121 7.668 1.00 87.81 85 LYS A CA 1
ATOM 666 C C . LYS A 1 85 ? -9.570 -2.333 8.966 1.00 87.81 85 LYS A C 1
ATOM 668 O O . LYS A 1 85 ? -9.828 -2.882 10.031 1.00 87.81 85 LYS A O 1
ATOM 673 N N . VAL A 1 86 ? -9.191 -1.058 8.889 1.00 86.88 86 VAL A N 1
ATOM 674 C CA . VAL A 1 86 ? -9.079 -0.170 10.056 1.00 86.88 86 VAL A CA 1
ATOM 675 C C . VAL A 1 86 ? -10.442 0.027 10.714 1.00 86.88 86 VAL A C 1
ATOM 677 O O . VAL A 1 86 ? -10.554 -0.074 11.932 1.00 86.88 86 VAL A O 1
ATOM 680 N N . PHE A 1 87 ? -11.497 0.224 9.925 1.00 84.56 87 PHE A N 1
ATOM 681 C CA . PHE A 1 87 ? -12.859 0.365 10.432 1.00 84.56 87 PHE A CA 1
ATOM 682 C C . PHE A 1 87 ? -13.336 -0.896 11.166 1.00 84.56 87 PHE A C 1
ATOM 684 O O . PHE A 1 87 ? -13.882 -0.810 12.267 1.00 84.56 87 PHE A O 1
ATOM 691 N N . ALA A 1 88 ? -13.081 -2.071 10.580 1.00 84.62 88 ALA A N 1
ATOM 692 C CA . ALA A 1 88 ? -13.370 -3.355 11.210 1.00 84.62 88 ALA A CA 1
ATOM 693 C C . ALA A 1 88 ? -12.564 -3.550 12.506 1.00 84.62 88 ALA A C 1
ATOM 695 O O . ALA A 1 88 ? -13.114 -4.008 13.507 1.00 84.62 88 ALA A O 1
ATOM 696 N N . PHE A 1 89 ? -11.286 -3.158 12.506 1.00 85.31 89 PHE A N 1
ATOM 697 C CA . PHE A 1 89 ? -10.406 -3.244 13.671 1.00 85.31 89 PHE A CA 1
ATOM 698 C C . PHE A 1 89 ? -10.878 -2.347 14.821 1.00 85.31 89 PHE A C 1
ATOM 700 O O . PHE A 1 89 ? -10.975 -2.797 15.959 1.00 85.31 89 PHE A O 1
ATOM 707 N N . LEU A 1 90 ? -11.244 -1.099 14.518 1.00 83.94 90 LEU A N 1
ATOM 708 C CA . LEU A 1 90 ? -11.778 -0.144 15.491 1.00 83.94 90 LEU A CA 1
ATOM 709 C C . LEU A 1 90 ? -13.216 -0.468 15.925 1.00 83.94 90 LEU A C 1
ATOM 711 O O . LEU A 1 90 ? -13.749 0.214 16.798 1.00 83.94 90 LEU A O 1
ATOM 715 N N . ARG A 1 91 ? -13.848 -1.494 15.330 1.00 80.31 91 ARG A N 1
ATOM 716 C CA . ARG A 1 91 ? -15.241 -1.897 15.591 1.00 80.31 91 ARG A CA 1
ATOM 717 C C . ARG A 1 91 ? -16.210 -0.717 15.530 1.00 80.31 91 ARG A C 1
ATOM 719 O O . ARG A 1 91 ? -17.176 -0.655 16.290 1.00 80.31 91 ARG A O 1
ATOM 726 N N . LEU A 1 92 ? -15.946 0.233 14.635 1.00 70.44 92 LEU A N 1
ATOM 727 C CA . LEU A 1 92 ? -16.801 1.399 14.489 1.00 70.44 92 LEU A CA 1
ATOM 728 C C . LEU A 1 92 ? -18.186 0.926 14.011 1.00 70.44 92 LEU A C 1
ATOM 730 O O . LEU A 1 92 ? -18.279 0.179 13.034 1.00 70.44 92 LEU A O 1
ATOM 734 N N . PRO A 1 93 ? -19.280 1.296 14.696 1.00 55.81 93 PRO A N 1
ATOM 735 C CA . PRO A 1 93 ? -20.605 0.880 14.275 1.00 55.81 93 PRO A CA 1
ATOM 736 C C . PRO A 1 93 ? -20.994 1.597 12.975 1.00 55.81 93 PRO A C 1
ATOM 738 O O . PRO A 1 93 ? -21.250 2.799 12.958 1.00 55.81 93 PRO A O 1
ATOM 741 N N . GLY A 1 94 ? -21.094 0.827 11.888 1.00 56.31 94 GLY A N 1
ATOM 742 C CA . GLY A 1 94 ? -21.863 1.184 10.696 1.00 56.31 94 GLY A CA 1
ATOM 743 C C . GLY A 1 94 ? -21.062 1.651 9.481 1.00 56.31 94 GLY A C 1
ATOM 744 O O . GLY A 1 94 ? -20.639 2.802 9.403 1.00 56.31 94 GLY A O 1
ATOM 745 N N . ARG A 1 95 ? -21.042 0.798 8.454 1.00 51.44 95 ARG A N 1
ATOM 746 C CA . ARG A 1 95 ? -21.210 1.258 7.073 1.00 51.44 95 ARG A CA 1
ATOM 747 C C . ARG A 1 95 ? -22.686 1.071 6.734 1.00 51.44 95 ARG A C 1
ATOM 749 O O . ARG A 1 95 ? -23.158 -0.069 6.895 1.00 51.44 95 ARG A O 1
#